Protein AF-A0A919F330-F1 (afdb_monomer_lite)

Secondary structure (DSSP, 8-state):
-PPP--TT------------PPPHHHHHHHHHHHHTT--HHHHHHHHHHHHHHHHHSGGGTS-TT-TT-------------

Organism: NCBI:txid68183

InterPro domains:
  IPR058118 Telomere-protecting terminal protein Tpg [NF047541] (1-81)

Sequence (81 aa):
MGYTAPIGSTDEDRVRHLTVALPPHFAARLFEAQKAGATDQRLQEIVAEGLKEVYFQDGGRRAGSLEEVRFTDVLHLKFDL

Structure (mmCIF, N/CA/C/O backbone):
data_AF-A0A919F330-F1
#
_entry.id   AF-A0A919F330-F1
#
loop_
_atom_site.group_PDB
_atom_site.id
_atom_site.type_symbol
_atom_site.label_atom_id
_atom_site.label_alt_id
_atom_site.label_comp_id
_atom_site.label_asym_id
_atom_site.label_entity_id
_atom_site.label_seq_id
_atom_site.pdbx_PDB_ins_code
_atom_site.Cartn_x
_atom_site.Cartn_y
_atom_site.Cartn_z
_atom_site.occupancy
_atom_site.B_iso_or_equiv
_atom_site.auth_seq_id
_atom_site.auth_comp_id
_atom_site.auth_asym_id
_atom_site.auth_atom_id
_atom_site.pdbx_PDB_model_num
ATOM 1 N N . MET A 1 1 ? 11.180 10.783 -0.378 1.00 32.94 1 MET A N 1
ATOM 2 C CA . MET A 1 1 ? 12.578 10.860 -0.880 1.00 32.94 1 MET A CA 1
ATOM 3 C C . MET A 1 1 ? 12.918 9.520 -1.516 1.00 32.94 1 MET A C 1
ATOM 5 O O . MET A 1 1 ? 12.612 8.499 -0.912 1.00 32.94 1 MET A O 1
ATOM 9 N N . GLY A 1 2 ? 13.480 9.553 -2.731 1.00 34.19 2 GLY A N 1
ATOM 10 C CA . GLY A 1 2 ? 13.685 8.416 -3.639 1.00 34.19 2 GLY A CA 1
ATOM 11 C C . GLY A 1 2 ? 14.776 7.410 -3.242 1.00 34.19 2 GLY A C 1
ATOM 12 O O . GLY A 1 2 ? 15.547 7.622 -2.308 1.00 34.19 2 GLY A O 1
ATOM 13 N N . TYR A 1 3 ? 14.785 6.282 -3.953 1.00 51.50 3 TYR A N 1
ATOM 14 C CA . TYR A 1 3 ? 15.474 5.026 -3.641 1.00 51.50 3 TYR A CA 1
ATOM 15 C C . TYR A 1 3 ? 16.882 4.920 -4.249 1.00 51.50 3 TYR A C 1
ATOM 17 O O . TYR A 1 3 ? 17.241 5.626 -5.189 1.00 51.50 3 TYR A O 1
ATOM 25 N N . THR A 1 4 ? 17.667 3.976 -3.720 1.00 40.75 4 THR A N 1
ATOM 26 C CA . THR A 1 4 ? 18.929 3.501 -4.302 1.00 40.75 4 THR A CA 1
ATOM 27 C C . THR A 1 4 ? 18.631 2.371 -5.284 1.00 40.75 4 THR A C 1
ATOM 29 O O . THR A 1 4 ? 17.997 1.388 -4.912 1.00 40.75 4 THR A O 1
ATOM 32 N N . ALA A 1 5 ? 19.083 2.517 -6.526 1.00 47.97 5 ALA A N 1
ATOM 33 C CA . ALA A 1 5 ? 19.073 1.465 -7.537 1.00 47.97 5 ALA A CA 1
ATOM 34 C C . ALA A 1 5 ? 20.518 1.125 -7.947 1.00 47.97 5 ALA A C 1
ATOM 36 O O . ALA A 1 5 ? 21.407 1.968 -7.763 1.00 47.97 5 ALA A O 1
ATOM 37 N N . PRO A 1 6 ? 20.783 -0.067 -8.513 1.00 48.00 6 PRO A N 1
ATOM 38 C CA . PRO A 1 6 ? 22.094 -0.413 -9.054 1.00 48.00 6 PRO A CA 1
ATOM 39 C C . PRO A 1 6 ? 22.598 0.649 -10.043 1.00 48.00 6 PRO A C 1
ATOM 41 O O . PRO A 1 6 ? 21.829 1.174 -10.852 1.00 48.00 6 PRO A O 1
ATOM 44 N N . ILE A 1 7 ? 23.902 0.956 -9.995 1.00 44.09 7 ILE A N 1
ATOM 45 C CA . ILE A 1 7 ? 24.553 1.905 -10.914 1.00 44.09 7 ILE A CA 1
ATOM 46 C C . ILE A 1 7 ? 24.215 1.512 -12.360 1.00 44.09 7 ILE A C 1
ATOM 48 O O . ILE A 1 7 ? 24.634 0.459 -12.834 1.00 44.09 7 ILE A O 1
ATOM 52 N N . GLY A 1 8 ? 23.450 2.364 -13.052 1.00 43.88 8 GLY A N 1
ATOM 53 C CA . GLY A 1 8 ? 23.091 2.188 -14.462 1.00 43.88 8 GLY A CA 1
ATOM 54 C C . GLY A 1 8 ? 21.600 2.017 -14.778 1.00 43.88 8 GLY A C 1
ATOM 55 O O . GLY A 1 8 ? 21.265 2.002 -15.960 1.00 43.88 8 GLY A O 1
ATOM 56 N N . SER A 1 9 ? 20.688 1.935 -13.800 1.00 51.50 9 SER A N 1
ATOM 57 C CA . SER A 1 9 ? 19.245 1.997 -14.095 1.00 51.50 9 SER A CA 1
ATOM 58 C C . SER A 1 9 ? 18.731 3.439 -14.059 1.00 51.50 9 SER A C 1
ATOM 60 O O . SER A 1 9 ? 18.680 4.063 -13.000 1.00 51.50 9 SER A O 1
ATOM 62 N N . THR A 1 10 ? 18.323 3.973 -15.210 1.00 49.31 10 THR A N 1
ATOM 63 C CA . THR A 1 10 ? 17.614 5.254 -15.297 1.00 49.31 10 THR A CA 1
ATOM 64 C C . THR A 1 10 ? 16.125 5.025 -15.034 1.00 49.31 10 THR A C 1
ATOM 66 O O . THR A 1 10 ? 15.377 4.731 -15.961 1.00 49.31 10 THR A O 1
ATOM 69 N N . ASP A 1 11 ? 15.664 5.168 -13.795 1.00 53.81 11 ASP A N 1
ATOM 70 C CA . ASP A 1 11 ? 14.248 5.488 -13.564 1.00 53.81 11 ASP A CA 1
ATOM 71 C C . ASP A 1 11 ? 14.152 6.618 -12.534 1.00 53.81 11 ASP A C 1
ATOM 73 O O . ASP A 1 11 ? 13.915 6.415 -11.347 1.00 53.81 11 ASP A O 1
ATOM 77 N N . GLU A 1 12 ? 14.436 7.824 -13.039 1.00 51.44 12 GLU A N 1
ATOM 78 C CA . GLU A 1 12 ? 14.114 9.125 -12.437 1.00 51.44 12 GLU A CA 1
ATOM 79 C C . GLU A 1 12 ? 12.741 9.124 -11.747 1.00 51.44 12 GLU A C 1
ATOM 81 O O . GLU A 1 12 ? 11.831 8.426 -12.190 1.00 51.44 12 GLU A O 1
ATOM 86 N N . ASP A 1 13 ? 12.584 9.958 -10.714 1.00 57.06 13 ASP A N 1
ATOM 87 C CA . ASP A 1 13 ? 11.358 10.186 -9.932 1.00 57.06 13 ASP A CA 1
ATOM 88 C C . ASP A 1 13 ? 10.102 10.406 -10.809 1.00 57.06 13 ASP A C 1
ATOM 90 O O . ASP A 1 13 ? 9.688 11.533 -11.097 1.00 57.06 13 ASP A O 1
ATOM 94 N N . ARG A 1 14 ? 9.454 9.319 -11.243 1.00 66.19 14 ARG A N 1
ATOM 95 C CA . ARG A 1 14 ? 8.211 9.358 -12.024 1.00 66.19 14 ARG A CA 1
ATOM 96 C C . ARG A 1 14 ? 7.023 9.091 -11.116 1.00 66.19 14 ARG A C 1
ATOM 98 O O . ARG A 1 14 ? 6.818 7.971 -10.652 1.00 66.19 14 ARG A O 1
ATOM 105 N N . VAL A 1 15 ? 6.176 10.103 -10.950 1.00 69.00 15 VAL A N 1
ATOM 106 C CA . VAL A 1 15 ? 4.833 9.912 -10.394 1.00 69.00 15 VAL A CA 1
ATOM 107 C C . VAL A 1 15 ? 3.995 9.149 -11.416 1.00 69.00 15 VAL A C 1
ATOM 109 O O . VAL A 1 15 ? 3.845 9.582 -12.560 1.00 69.00 15 VAL A O 1
ATOM 112 N N . ARG A 1 16 ? 3.445 8.004 -11.007 1.00 74.06 16 ARG A N 1
ATOM 113 C CA . ARG A 1 16 ? 2.571 7.181 -11.847 1.00 74.06 16 ARG A CA 1
ATOM 114 C C . ARG A 1 16 ? 1.181 7.115 -11.224 1.00 74.06 16 ARG A C 1
ATOM 116 O O . ARG A 1 16 ? 1.040 6.730 -10.068 1.00 74.06 16 ARG A O 1
ATOM 123 N N . HIS A 1 17 ? 0.161 7.463 -12.004 1.00 79.31 17 HIS A N 1
ATOM 124 C CA . HIS A 1 17 ? -1.229 7.202 -11.638 1.00 79.31 17 HIS A CA 1
ATOM 125 C C . HIS A 1 17 ? -1.567 5.768 -12.035 1.00 79.31 17 HIS A C 1
ATOM 127 O O . HIS A 1 17 ? -1.523 5.428 -13.217 1.00 79.31 17 HIS A O 1
ATOM 133 N N . LEU A 1 18 ? -1.860 4.928 -11.046 1.00 79.31 18 LEU A N 1
ATOM 134 C CA . LEU A 1 18 ? -2.144 3.513 -11.250 1.00 79.31 18 LEU A CA 1
ATOM 135 C C . LEU A 1 18 ? -3.597 3.217 -10.891 1.00 79.31 18 LEU A C 1
ATOM 137 O O . LEU A 1 18 ? -4.070 3.589 -9.820 1.00 79.31 18 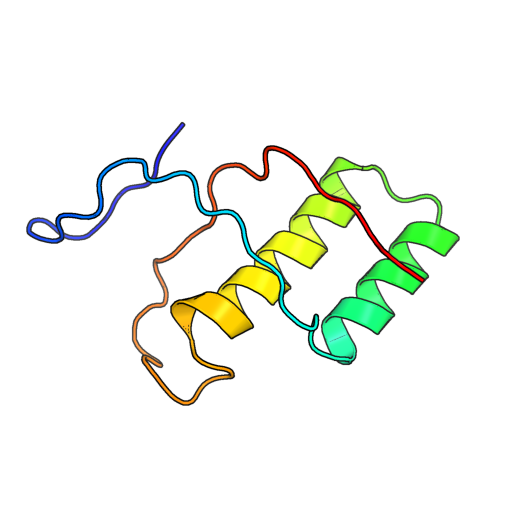LEU A O 1
ATOM 141 N N . THR A 1 19 ? -4.277 2.496 -11.777 1.00 81.56 19 THR A N 1
ATOM 142 C CA . THR A 1 19 ? -5.568 1.868 -11.496 1.00 81.56 19 THR A CA 1
ATOM 143 C C . THR A 1 19 ? -5.387 0.379 -11.713 1.00 81.56 19 THR A C 1
ATOM 145 O O . THR A 1 19 ? -5.321 -0.092 -12.846 1.00 81.56 19 THR A O 1
ATOM 148 N N . VAL A 1 20 ? -5.225 -0.355 -10.617 1.00 83.06 20 VAL A N 1
ATOM 149 C CA . VAL A 1 20 ? -4.969 -1.796 -10.637 1.00 83.06 20 VAL A CA 1
ATOM 150 C C . VAL A 1 20 ? -5.870 -2.495 -9.633 1.00 83.06 20 VAL A C 1
ATOM 152 O O . VAL A 1 20 ? -6.253 -1.913 -8.619 1.00 83.06 20 VAL A O 1
ATOM 155 N N . ALA A 1 21 ? -6.191 -3.757 -9.907 1.00 86.12 21 ALA A N 1
ATOM 156 C CA . ALA A 1 21 ? -6.845 -4.605 -8.924 1.00 86.12 21 ALA A CA 1
ATOM 157 C C . ALA A 1 21 ? -5.820 -5.031 -7.868 1.00 86.12 21 ALA A C 1
ATOM 159 O O . ALA A 1 21 ? -4.775 -5.595 -8.199 1.00 86.12 21 ALA A O 1
ATOM 160 N N . LEU A 1 22 ? -6.124 -4.770 -6.597 1.00 86.88 22 LEU A N 1
ATOM 161 C CA . LEU A 1 22 ? -5.310 -5.259 -5.493 1.00 86.88 22 LEU A CA 1
ATOM 162 C C . LEU A 1 22 ? -5.474 -6.788 -5.388 1.00 86.88 22 LEU A C 1
ATOM 164 O O . LEU A 1 22 ? -6.615 -7.262 -5.387 1.00 86.88 22 LEU A O 1
ATOM 168 N N . PRO A 1 23 ? -4.387 -7.579 -5.281 1.00 90.19 23 PRO A N 1
ATOM 169 C CA . PRO A 1 23 ? -4.511 -9.023 -5.135 1.00 90.19 23 PRO A CA 1
ATOM 170 C C . PRO A 1 23 ? -5.352 -9.396 -3.901 1.00 90.19 23 PRO A C 1
ATOM 172 O O . PRO A 1 23 ? -5.257 -8.716 -2.871 1.00 90.19 23 PRO A O 1
ATOM 175 N N . PRO A 1 24 ? -6.142 -10.490 -3.947 1.00 91.50 24 PRO A N 1
ATOM 176 C CA . PRO A 1 24 ? -7.125 -10.798 -2.903 1.00 91.50 24 PRO A CA 1
ATOM 177 C C . PRO A 1 24 ? -6.549 -10.879 -1.486 1.00 91.50 24 PRO A C 1
ATOM 179 O O . PRO A 1 24 ? -7.203 -10.484 -0.524 1.00 91.50 24 PRO A O 1
ATOM 182 N N . HIS A 1 25 ? -5.312 -11.357 -1.343 1.00 92.75 25 HIS A N 1
ATOM 183 C CA . HIS A 1 25 ? -4.664 -11.499 -0.042 1.00 92.75 25 HIS A CA 1
ATOM 184 C C . HIS A 1 25 ? -4.254 -10.145 0.566 1.00 92.75 25 HIS A C 1
ATOM 186 O O . HIS A 1 25 ? -4.372 -9.959 1.778 1.00 92.75 25 HIS A O 1
ATOM 192 N N . PHE A 1 26 ? -3.847 -9.171 -0.254 1.00 93.75 26 PHE A N 1
ATOM 193 C CA . PHE A 1 26 ? -3.623 -7.800 0.206 1.00 93.75 26 PHE A CA 1
ATOM 194 C C . PHE A 1 26 ? -4.939 -7.087 0.507 1.00 93.75 26 PHE A C 1
ATOM 196 O O . PHE A 1 26 ? -5.019 -6.395 1.517 1.00 93.75 26 PHE A O 1
ATOM 203 N N . ALA A 1 27 ? -5.984 -7.302 -0.299 1.00 93.06 27 ALA A N 1
ATOM 204 C CA . ALA A 1 27 ? -7.312 -6.756 -0.022 1.00 93.06 27 ALA A CA 1
ATOM 205 C C . ALA A 1 27 ? -7.866 -7.267 1.319 1.00 93.06 27 ALA A C 1
ATOM 207 O O . ALA A 1 27 ? -8.311 -6.476 2.146 1.00 93.06 27 ALA A O 1
ATOM 208 N N . ALA A 1 28 ? -7.752 -8.572 1.587 1.00 94.75 28 ALA A N 1
ATOM 209 C CA . ALA A 1 28 ? -8.135 -9.152 2.872 1.00 94.75 28 ALA A CA 1
ATOM 210 C C . ALA A 1 28 ? -7.346 -8.528 4.036 1.00 94.75 28 ALA A C 1
ATOM 212 O O . ALA A 1 28 ? -7.945 -8.059 5.001 1.00 94.75 28 ALA A O 1
ATOM 213 N N . ARG A 1 29 ? -6.010 -8.449 3.927 1.00 95.56 29 ARG A N 1
ATOM 214 C CA . ARG A 1 29 ? -5.152 -7.809 4.943 1.00 95.56 29 ARG A CA 1
ATOM 215 C C . ARG A 1 29 ? -5.528 -6.348 5.186 1.00 95.56 29 ARG A C 1
ATOM 217 O O . ARG A 1 29 ? -5.526 -5.911 6.333 1.00 95.56 29 ARG A O 1
ATOM 224 N N . LEU A 1 30 ? -5.839 -5.608 4.125 1.00 94.31 30 LEU A N 1
ATOM 225 C CA . LEU A 1 30 ? -6.231 -4.206 4.201 1.00 94.31 30 LEU A CA 1
ATOM 226 C C . LEU A 1 30 ? -7.547 -4.041 4.968 1.00 94.31 30 LEU A C 1
ATOM 228 O O . LEU A 1 30 ? -7.614 -3.224 5.884 1.00 94.31 30 LEU A O 1
ATOM 232 N N . PHE A 1 31 ? -8.567 -4.840 4.644 1.00 93.88 31 PHE A N 1
ATOM 233 C CA . PHE A 1 31 ? -9.854 -4.781 5.336 1.00 93.88 31 PHE A CA 1
ATOM 234 C C . PHE A 1 31 ? -9.746 -5.193 6.804 1.00 93.88 31 PHE A C 1
ATOM 236 O O . PHE A 1 31 ? -10.352 -4.551 7.658 1.00 93.88 31 PHE A O 1
ATOM 243 N N . GLU A 1 32 ? -8.958 -6.219 7.123 1.00 96.44 32 GLU A N 1
ATOM 244 C CA . GLU A 1 32 ? -8.729 -6.607 8.518 1.00 96.44 32 GLU A CA 1
ATOM 245 C C . GLU A 1 32 ? -7.979 -5.516 9.298 1.00 96.44 32 GLU A C 1
ATOM 247 O O . GLU A 1 32 ? -8.371 -5.182 10.415 1.00 96.44 32 GLU A O 1
ATOM 252 N N . ALA A 1 33 ? -6.965 -4.883 8.697 1.00 94.19 33 ALA A N 1
ATOM 253 C CA . ALA A 1 33 ? -6.267 -3.755 9.312 1.00 94.19 33 ALA A CA 1
ATOM 254 C C . ALA A 1 33 ? -7.201 -2.554 9.539 1.00 94.19 33 ALA A C 1
ATOM 256 O O . ALA A 1 33 ? -7.175 -1.947 10.609 1.00 94.19 33 ALA A O 1
ATOM 257 N N . GLN A 1 34 ? -8.068 -2.242 8.573 1.00 93.31 34 GLN A N 1
ATOM 258 C CA . GLN A 1 34 ? -9.053 -1.170 8.703 1.00 93.31 34 GLN A CA 1
ATOM 259 C C . GLN A 1 34 ? -10.055 -1.455 9.832 1.00 93.31 34 GLN A C 1
ATOM 261 O O . GLN A 1 34 ? -10.301 -0.583 10.664 1.00 93.31 34 GLN A O 1
ATOM 266 N N . LYS A 1 35 ? -10.593 -2.680 9.915 1.00 95.38 35 LYS A N 1
ATOM 267 C CA . LYS A 1 35 ? -11.500 -3.097 11.002 1.00 95.38 35 LYS A CA 1
ATOM 268 C C . LYS A 1 35 ? -10.835 -3.032 12.375 1.00 95.38 35 LYS A C 1
ATOM 270 O O . LYS A 1 35 ? -11.497 -2.706 13.354 1.00 95.38 35 LYS A O 1
ATOM 275 N N . ALA A 1 36 ? -9.538 -3.321 12.444 1.00 96.25 36 ALA A N 1
ATOM 276 C CA . ALA A 1 36 ? -8.747 -3.214 13.665 1.00 96.25 36 ALA A CA 1
ATOM 277 C C . ALA A 1 36 ? -8.393 -1.762 14.049 1.00 96.25 36 ALA A C 1
ATOM 279 O O . ALA A 1 36 ? -7.737 -1.552 15.067 1.00 96.25 36 ALA A O 1
ATOM 280 N N . GLY A 1 37 ? -8.801 -0.762 13.256 1.00 94.81 37 GLY A N 1
ATOM 281 C CA . GLY A 1 37 ? -8.491 0.646 13.509 1.00 94.81 37 GLY A CA 1
ATOM 282 C C . GLY A 1 37 ? -7.023 0.998 13.263 1.00 94.81 37 GLY A C 1
ATOM 283 O O . GLY A 1 37 ? -6.479 1.866 13.944 1.00 94.81 37 GLY A O 1
ATOM 284 N N . ALA A 1 38 ? -6.358 0.306 12.331 1.00 94.56 38 ALA A N 1
ATOM 285 C CA . ALA A 1 38 ? -4.979 0.607 11.966 1.00 94.56 38 ALA A CA 1
ATOM 286 C C . ALA A 1 38 ? -4.835 2.035 11.416 1.00 94.56 38 ALA A C 1
ATOM 288 O O . ALA A 1 38 ? -5.758 2.596 10.828 1.00 94.56 38 ALA A O 1
ATOM 289 N N . THR A 1 39 ? -3.647 2.612 11.592 1.00 91.69 39 THR A N 1
ATOM 290 C CA . THR A 1 39 ? -3.332 3.955 11.096 1.00 91.69 39 THR A CA 1
ATOM 291 C C . THR A 1 39 ? -3.297 4.001 9.570 1.00 91.69 39 THR A C 1
ATOM 293 O O . THR A 1 39 ? -2.982 3.004 8.916 1.00 91.69 39 THR A O 1
ATOM 296 N N . ASP A 1 40 ? -3.514 5.187 9.000 1.00 87.81 40 ASP A N 1
ATOM 297 C CA . ASP A 1 40 ? -3.405 5.415 7.553 1.00 87.81 40 ASP A CA 1
ATOM 298 C C . ASP A 1 40 ? -2.051 4.965 6.996 1.00 87.81 40 ASP A C 1
ATOM 300 O O . ASP A 1 40 ? -1.998 4.345 5.938 1.00 87.81 40 ASP A O 1
ATOM 304 N N . GLN A 1 41 ? -0.963 5.193 7.740 1.00 87.06 41 GLN A N 1
ATOM 305 C CA . GLN A 1 41 ? 0.369 4.716 7.366 1.00 87.06 41 GLN A CA 1
ATOM 306 C C . GLN A 1 41 ? 0.394 3.190 7.204 1.00 87.06 41 GLN A C 1
ATOM 308 O O . GLN A 1 41 ? 0.938 2.674 6.229 1.00 87.06 41 GLN A O 1
ATOM 313 N N . ARG A 1 42 ? -0.236 2.450 8.123 1.00 89.12 42 ARG A N 1
ATOM 314 C CA . ARG A 1 42 ? -0.272 0.989 8.045 1.00 89.12 42 ARG A CA 1
ATOM 315 C C . ARG A 1 42 ? -1.098 0.499 6.857 1.00 89.12 42 ARG A C 1
ATOM 317 O O . ARG A 1 42 ? -0.738 -0.493 6.227 1.00 89.12 42 ARG A O 1
ATOM 324 N N . LEU A 1 43 ? -2.191 1.187 6.537 1.00 90.62 43 LEU A N 1
ATOM 325 C CA . LEU A 1 43 ? -2.995 0.887 5.350 1.00 90.62 43 LEU A CA 1
ATOM 326 C C . LEU A 1 43 ? -2.207 1.181 4.063 1.00 90.62 43 LEU A C 1
ATOM 328 O O . LEU A 1 43 ? -2.222 0.371 3.136 1.00 90.62 43 LEU A O 1
ATOM 332 N N . GLN A 1 44 ? -1.461 2.289 4.030 1.00 87.62 44 GLN A N 1
ATOM 333 C CA . GLN A 1 44 ? -0.587 2.656 2.913 1.00 87.62 44 GLN A CA 1
ATOM 334 C C . GLN A 1 44 ? 0.518 1.626 2.673 1.00 87.62 44 GLN A C 1
ATOM 336 O O . GLN A 1 44 ? 0.755 1.266 1.524 1.00 87.62 44 GLN A O 1
ATOM 341 N N . GLU A 1 45 ? 1.149 1.107 3.729 1.00 87.44 45 GLU A N 1
ATOM 342 C CA .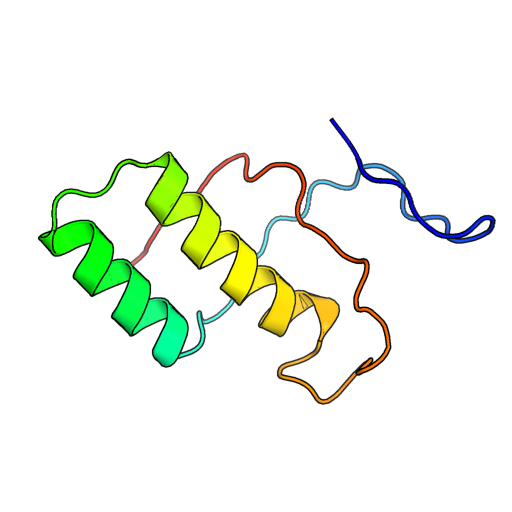 GLU A 1 45 ? 2.153 0.038 3.627 1.00 87.44 45 GLU A CA 1
ATOM 343 C C . GLU A 1 45 ? 1.582 -1.215 2.946 1.00 87.44 45 GLU A C 1
ATOM 345 O O . GLU A 1 45 ? 2.181 -1.736 2.006 1.00 87.44 45 GLU A O 1
ATOM 350 N N . ILE A 1 46 ? 0.393 -1.666 3.366 1.00 90.19 46 ILE A N 1
ATOM 351 C CA . ILE A 1 46 ? -0.270 -2.847 2.786 1.00 90.19 46 ILE A CA 1
ATOM 352 C C . ILE A 1 46 ? -0.564 -2.632 1.296 1.00 90.19 46 ILE A C 1
ATOM 354 O O . ILE A 1 46 ? -0.346 -3.533 0.484 1.00 90.19 46 ILE A O 1
ATOM 358 N N . VAL A 1 47 ? -1.041 -1.443 0.921 1.00 88.31 47 VAL A N 1
ATOM 359 C CA . VAL A 1 47 ? -1.300 -1.121 -0.487 1.00 88.31 47 VAL A CA 1
ATOM 360 C C . VAL A 1 47 ? -0.003 -1.020 -1.284 1.00 88.31 47 VAL A C 1
ATOM 362 O O . VAL A 1 47 ? 0.052 -1.541 -2.393 1.00 88.31 47 VAL A O 1
ATOM 365 N N . ALA A 1 48 ? 1.049 -0.408 -0.740 1.00 85.50 48 ALA A N 1
ATOM 366 C CA . ALA A 1 48 ? 2.344 -0.296 -1.407 1.00 85.50 48 ALA A CA 1
ATOM 367 C C . ALA A 1 48 ? 2.966 -1.672 -1.696 1.00 85.50 48 ALA A C 1
ATOM 369 O O . ALA A 1 48 ? 3.510 -1.879 -2.783 1.00 85.50 48 ALA A O 1
ATOM 370 N N . GLU A 1 49 ? 2.845 -2.626 -0.765 1.00 85.62 49 GLU A N 1
ATOM 371 C CA . GLU A 1 49 ? 3.245 -4.023 -0.981 1.00 85.62 49 GLU A CA 1
ATOM 372 C C . GLU A 1 49 ? 2.477 -4.644 -2.163 1.00 85.62 49 GLU A C 1
ATOM 374 O O . GLU A 1 49 ? 3.092 -5.191 -3.080 1.00 85.62 49 GLU A O 1
ATOM 379 N N . GLY A 1 50 ? 1.148 -4.496 -2.198 1.00 86.94 50 GLY A N 1
ATOM 380 C CA . GLY A 1 50 ? 0.330 -5.035 -3.288 1.00 86.94 50 GLY A CA 1
ATOM 381 C C . GLY A 1 50 ? 0.574 -4.359 -4.638 1.00 86.94 50 GLY A C 1
ATOM 382 O O . GLY A 1 50 ? 0.641 -5.030 -5.669 1.00 86.94 50 GLY A O 1
ATOM 383 N N . LEU A 1 51 ? 0.780 -3.041 -4.650 1.00 83.81 51 LEU A N 1
ATOM 384 C CA . LEU A 1 51 ? 1.171 -2.310 -5.853 1.00 83.81 51 LEU A CA 1
ATOM 385 C C . LEU A 1 51 ? 2.532 -2.780 -6.361 1.00 83.81 51 LEU A C 1
ATOM 387 O O . LEU A 1 51 ? 2.706 -2.892 -7.571 1.00 83.81 51 LEU A O 1
ATOM 391 N N . LYS A 1 52 ? 3.492 -3.078 -5.473 1.00 79.12 52 LYS A N 1
ATOM 392 C CA . LYS A 1 52 ? 4.812 -3.586 -5.877 1.00 79.12 52 LYS A CA 1
ATOM 393 C C . LYS A 1 52 ? 4.674 -4.899 -6.642 1.00 79.12 52 LYS A C 1
ATOM 395 O O . LYS A 1 52 ? 5.266 -5.036 -7.713 1.00 79.12 52 LYS A O 1
ATOM 400 N N . GLU A 1 53 ? 3.870 -5.822 -6.126 1.00 79.94 53 GLU A N 1
ATOM 401 C CA . GLU A 1 53 ? 3.638 -7.126 -6.754 1.00 79.94 53 GLU A CA 1
ATOM 402 C C . GLU A 1 53 ? 2.979 -6.997 -8.136 1.00 79.94 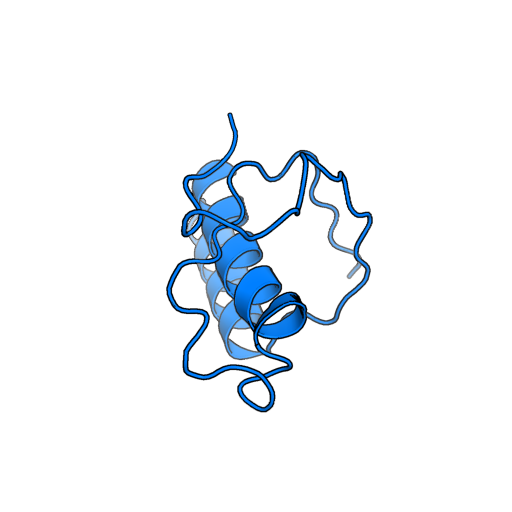53 GLU A C 1
ATOM 404 O O . GLU A 1 53 ? 3.432 -7.591 -9.117 1.00 79.94 53 GLU A O 1
ATOM 409 N N . VAL A 1 54 ? 1.930 -6.181 -8.252 1.00 81.81 54 VAL A N 1
ATOM 410 C CA . VAL A 1 54 ? 1.201 -6.044 -9.521 1.00 81.81 54 VAL A CA 1
ATOM 411 C C . VAL A 1 54 ? 2.001 -5.241 -10.545 1.00 81.81 54 VAL A C 1
ATOM 413 O O . VAL A 1 54 ? 2.070 -5.618 -11.713 1.00 81.81 54 VAL A O 1
ATOM 416 N N . TYR A 1 55 ? 2.618 -4.139 -10.121 1.00 74.38 55 TYR A N 1
ATOM 417 C CA . TYR A 1 55 ? 3.221 -3.171 -11.030 1.00 74.38 55 TYR A CA 1
ATOM 418 C C . TYR A 1 55 ? 4.639 -3.549 -11.473 1.00 74.38 55 TYR A C 1
ATOM 420 O O . TYR A 1 55 ? 4.978 -3.384 -12.644 1.00 74.38 55 TYR A O 1
ATOM 428 N N . PHE A 1 56 ? 5.469 -4.064 -10.561 1.00 69.50 56 PHE A N 1
ATOM 429 C CA . PHE A 1 56 ? 6.862 -4.405 -10.869 1.00 69.50 56 PHE A CA 1
ATOM 430 C C . PHE A 1 56 ? 7.077 -5.892 -11.127 1.00 69.50 56 PHE A C 1
ATOM 432 O O . PHE A 1 56 ? 7.967 -6.240 -11.901 1.00 69.50 56 PHE A O 1
ATOM 439 N N . GLN A 1 57 ? 6.277 -6.758 -10.500 1.00 67.75 57 GLN A N 1
ATOM 440 C CA . GLN A 1 57 ? 6.483 -8.206 -10.571 1.00 67.75 57 GLN A CA 1
ATOM 441 C C . GLN A 1 57 ? 5.509 -8.907 -11.537 1.00 67.75 57 GLN A C 1
ATOM 443 O O . GLN A 1 57 ? 5.645 -10.107 -11.768 1.00 67.75 57 GLN A O 1
ATOM 448 N N . ASP A 1 58 ? 4.539 -8.192 -12.134 1.00 69.00 58 ASP A N 1
ATOM 449 C CA . ASP A 1 58 ? 3.489 -8.759 -13.009 1.00 69.00 58 ASP A CA 1
ATOM 450 C C . ASP A 1 58 ? 2.818 -10.000 -12.378 1.00 69.00 58 ASP A C 1
ATOM 452 O O . ASP A 1 58 ? 2.673 -11.054 -13.009 1.00 69.00 58 ASP A O 1
ATOM 456 N N . GLY A 1 59 ? 2.506 -9.919 -11.077 1.00 59.19 59 GLY A N 1
ATOM 457 C CA . GLY A 1 59 ? 1.979 -11.055 -10.309 1.00 59.19 59 GLY A CA 1
ATOM 458 C C . GLY A 1 59 ? 2.963 -12.227 -10.187 1.00 59.19 59 GLY A C 1
ATOM 459 O O . GLY A 1 59 ? 2.552 -13.385 -10.195 1.00 59.19 59 GLY A O 1
ATOM 460 N N . GLY A 1 60 ? 4.268 -11.939 -10.160 1.00 59.88 60 GLY A N 1
ATOM 461 C CA . GLY A 1 60 ? 5.361 -12.915 -10.099 1.00 59.88 60 GLY A CA 1
ATOM 462 C C . GLY A 1 60 ? 5.863 -13.430 -11.456 1.00 59.88 6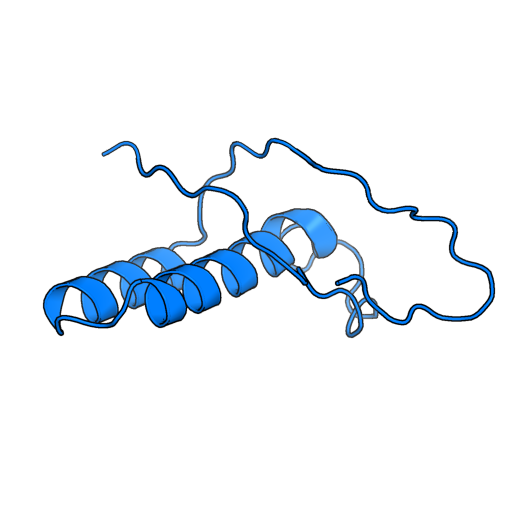0 GLY A C 1
ATOM 463 O O . GLY A 1 60 ? 6.770 -14.261 -11.487 1.00 59.88 60 GLY A O 1
ATOM 464 N N . ARG A 1 61 ? 5.308 -12.969 -12.589 1.00 60.06 61 ARG A N 1
ATOM 465 C CA . ARG A 1 61 ? 5.655 -13.463 -13.941 1.00 60.06 61 ARG A CA 1
ATOM 466 C C . ARG A 1 61 ? 6.816 -12.728 -14.601 1.00 60.06 61 ARG A C 1
ATOM 468 O O . ARG A 1 61 ? 7.501 -13.302 -15.447 1.00 60.06 61 ARG A O 1
ATOM 475 N N . ARG A 1 62 ? 7.062 -11.474 -14.223 1.00 53.28 62 ARG A N 1
ATOM 476 C CA . ARG A 1 62 ? 8.256 -10.728 -14.623 1.00 53.28 62 ARG A CA 1
ATOM 477 C C . ARG A 1 62 ? 9.071 -10.424 -13.381 1.00 53.28 62 ARG A C 1
ATOM 479 O O . ARG A 1 62 ? 8.568 -9.872 -12.420 1.00 53.28 62 ARG A O 1
ATOM 486 N N . ALA A 1 63 ? 10.351 -10.763 -13.448 1.00 53.19 63 ALA A N 1
ATOM 487 C CA . ALA A 1 63 ? 11.366 -10.341 -12.497 1.00 53.19 63 ALA A CA 1
ATOM 488 C C . ALA A 1 63 ? 11.238 -10.869 -11.055 1.00 53.19 63 ALA A C 1
ATOM 490 O O . ALA A 1 63 ? 11.128 -10.104 -10.099 1.00 53.19 63 ALA A O 1
ATOM 491 N N . GLY A 1 64 ? 11.467 -12.175 -10.884 1.00 50.03 64 GLY A N 1
ATOM 492 C CA . GLY A 1 64 ? 11.868 -12.733 -9.583 1.00 50.03 64 GLY A CA 1
ATOM 493 C C . GLY A 1 64 ? 13.179 -12.148 -9.020 1.00 50.03 64 GLY A C 1
ATOM 494 O O . GLY A 1 64 ? 13.522 -12.433 -7.884 1.00 50.03 64 GLY A O 1
ATOM 495 N N . SER A 1 65 ? 13.904 -11.325 -9.794 1.00 50.41 65 SER A N 1
ATOM 496 C CA . SER A 1 65 ? 15.159 -10.663 -9.408 1.00 5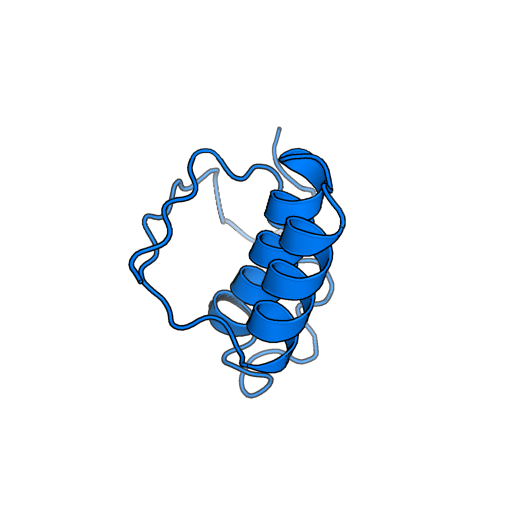0.41 65 SER A CA 1
ATOM 497 C C . SER A 1 65 ? 15.033 -9.159 -9.124 1.00 50.41 65 SER A C 1
ATOM 499 O O . SER A 1 65 ? 16.027 -8.533 -8.768 1.00 50.41 65 SER A O 1
ATOM 501 N N . LEU A 1 66 ? 13.850 -8.545 -9.280 1.00 54.47 66 LEU A N 1
ATOM 502 C CA . LEU A 1 66 ? 13.613 -7.150 -8.869 1.00 54.47 66 LEU A CA 1
ATOM 503 C C . LEU A 1 66 ? 13.248 -7.108 -7.376 1.00 54.47 66 LEU A C 1
ATOM 505 O O . LEU A 1 66 ? 12.183 -6.630 -6.979 1.00 54.47 66 LEU A O 1
ATOM 509 N N . GLU A 1 67 ? 14.122 -7.644 -6.524 1.00 52.75 67 GLU A N 1
ATOM 510 C CA . GLU A 1 67 ? 13.928 -7.593 -5.069 1.00 52.75 67 GLU A CA 1
ATOM 511 C C . GLU A 1 67 ? 13.991 -6.147 -4.546 1.00 52.75 67 GLU A C 1
ATOM 513 O O . GLU A 1 67 ? 13.282 -5.783 -3.601 1.00 52.75 67 GLU A O 1
ATOM 518 N N . GLU A 1 68 ? 14.753 -5.290 -5.228 1.00 53.72 68 GLU A N 1
ATOM 519 C CA . GLU A 1 68 ? 15.144 -3.965 -4.746 1.00 53.72 68 GLU A CA 1
ATOM 520 C C . GLU A 1 68 ? 14.245 -2.810 -5.210 1.00 53.72 68 GLU A C 1
ATOM 522 O O . GLU A 1 68 ? 14.545 -1.649 -4.957 1.00 53.72 68 GLU A O 1
ATOM 527 N N . VAL A 1 69 ? 13.101 -3.087 -5.844 1.00 53.72 69 VAL A N 1
ATOM 528 C CA . VAL A 1 69 ? 12.157 -2.009 -6.169 1.00 53.72 69 VAL A CA 1
ATOM 529 C C . VAL A 1 69 ? 11.252 -1.739 -4.972 1.00 53.72 69 VAL A C 1
ATOM 531 O O . VAL A 1 69 ? 10.598 -2.646 -4.448 1.00 53.72 69 VAL A O 1
ATOM 534 N N . ARG A 1 70 ? 11.226 -0.491 -4.507 1.00 54.00 70 ARG A N 1
ATOM 535 C CA . ARG A 1 70 ? 10.388 -0.034 -3.394 1.00 54.00 70 ARG A CA 1
ATOM 536 C C . ARG A 1 70 ? 9.598 1.185 -3.846 1.00 54.00 70 ARG A C 1
ATOM 538 O O . ARG A 1 70 ? 10.171 2.108 -4.415 1.00 54.00 70 ARG A O 1
ATOM 545 N N . PHE A 1 71 ? 8.301 1.206 -3.552 1.00 60.97 71 PHE A N 1
ATOM 546 C CA . PHE A 1 71 ? 7.576 2.471 -3.519 1.00 60.97 71 PHE A CA 1
ATOM 547 C C . PHE A 1 71 ? 8.094 3.250 -2.314 1.00 60.97 71 PHE A C 1
ATOM 549 O O . PHE A 1 71 ? 8.005 2.766 -1.187 1.00 60.97 71 PHE A O 1
ATOM 556 N N . THR A 1 72 ? 8.707 4.405 -2.555 1.00 58.03 72 THR A N 1
ATOM 557 C CA . THR A 1 72 ? 9.263 5.236 -1.480 1.00 58.03 72 THR A CA 1
ATOM 558 C C . THR A 1 72 ? 8.199 6.096 -0.825 1.00 58.03 72 THR A C 1
ATOM 560 O O . THR A 1 72 ? 8.279 6.336 0.371 1.00 58.03 72 THR A O 1
ATOM 563 N N . ASP A 1 73 ? 7.199 6.522 -1.598 1.00 63.66 73 ASP A N 1
ATOM 564 C CA . ASP A 1 73 ? 6.140 7.413 -1.145 1.00 63.66 73 ASP A CA 1
ATOM 565 C C . ASP A 1 73 ? 4.832 7.082 -1.883 1.00 63.66 73 ASP A C 1
ATOM 567 O O . ASP A 1 73 ? 4.797 7.007 -3.115 1.00 63.66 73 ASP A O 1
ATOM 571 N N . VAL A 1 74 ? 3.742 6.900 -1.135 1.00 65.25 74 VAL A N 1
ATOM 572 C CA . VAL A 1 74 ? 2.383 6.822 -1.686 1.00 65.25 74 VAL A CA 1
ATOM 573 C C . VAL A 1 74 ? 1.709 8.168 -1.446 1.00 65.25 74 VAL A C 1
ATOM 575 O O . VAL A 1 74 ? 1.325 8.486 -0.326 1.00 65.25 74 VAL A O 1
ATOM 578 N N . LEU A 1 75 ? 1.585 8.977 -2.502 1.00 66.69 75 LEU A N 1
ATOM 579 C CA . LEU A 1 75 ? 1.094 10.358 -2.387 1.00 66.69 75 LEU A CA 1
ATOM 580 C C . LEU A 1 75 ? -0.414 10.442 -2.128 1.00 66.69 75 LEU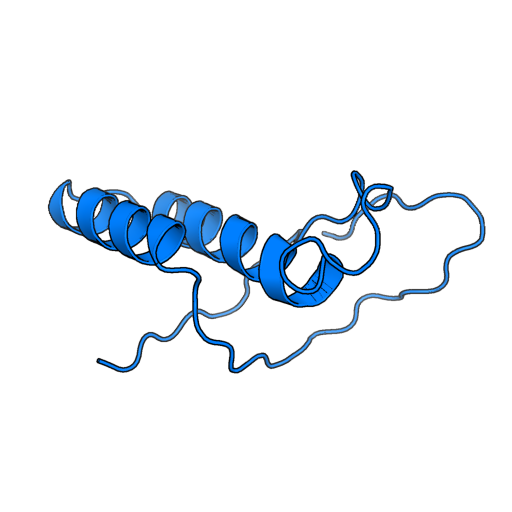 A C 1
ATOM 582 O O . LEU A 1 75 ? -0.879 11.339 -1.429 1.00 66.69 75 LEU A O 1
ATOM 586 N N . HIS A 1 76 ? -1.189 9.534 -2.719 1.00 69.75 76 HIS A N 1
ATOM 587 C CA . HIS A 1 76 ? -2.639 9.529 -2.599 1.00 69.75 76 HIS A CA 1
ATOM 588 C C . HIS A 1 76 ? -3.188 8.118 -2.812 1.00 69.75 76 HIS A C 1
ATOM 590 O O . HIS A 1 76 ? -2.798 7.442 -3.764 1.00 69.75 76 HIS A O 1
ATOM 596 N N . LEU A 1 77 ? -4.112 7.697 -1.946 1.00 70.06 77 LEU A N 1
ATOM 597 C CA . LEU A 1 77 ? -4.867 6.454 -2.088 1.00 70.06 77 LEU A CA 1
ATOM 598 C C . LEU A 1 77 ? -6.357 6.755 -2.087 1.00 70.06 77 LEU A C 1
ATOM 600 O O . LEU A 1 77 ? -6.859 7.443 -1.200 1.00 70.06 77 LEU A O 1
ATOM 604 N N . LYS A 1 78 ? -7.056 6.180 -3.062 1.00 74.12 78 LYS A N 1
ATOM 605 C CA . LYS A 1 78 ? -8.511 6.169 -3.134 1.00 74.12 78 LYS A CA 1
ATOM 606 C C . LYS A 1 78 ? -8.969 4.736 -3.359 1.00 74.12 78 LYS A C 1
ATOM 608 O O . LYS A 1 78 ? -8.415 4.040 -4.207 1.00 74.12 78 LYS A O 1
ATOM 613 N N . PHE A 1 79 ? -9.975 4.321 -2.603 1.00 71.12 79 PHE A N 1
ATOM 614 C CA . PHE A 1 79 ? -10.651 3.046 -2.790 1.00 71.12 79 PHE A CA 1
ATOM 615 C C . PHE A 1 79 ? -12.034 3.322 -3.363 1.00 71.12 79 PHE A C 1
ATOM 617 O O . PHE A 1 79 ? -12.759 4.164 -2.834 1.00 71.12 79 PHE A O 1
ATOM 624 N N . ASP A 1 80 ? -12.374 2.615 -4.433 1.00 67.44 80 ASP A N 1
ATOM 625 C CA . ASP A 1 80 ? -13.729 2.564 -4.964 1.00 67.44 80 ASP A CA 1
ATOM 626 C C . ASP A 1 80 ? -14.302 1.187 -4.583 1.00 67.44 80 ASP A C 1
ATOM 628 O O . ASP A 1 80 ? -13.658 0.162 -4.824 1.00 67.44 80 ASP A O 1
ATOM 632 N N . LEU A 1 81 ? -15.450 1.194 -3.897 1.00 57.75 81 LEU A N 1
ATOM 633 C CA . LEU A 1 81 ? -16.184 0.020 -3.403 1.00 57.75 81 LEU A CA 1
ATOM 634 C C . LEU A 1 81 ? -17.390 -0.263 -4.298 1.00 57.75 81 LEU A C 1
ATOM 636 O O . LEU A 1 81 ? -18.107 0.713 -4.620 1.00 57.75 81 LEU A O 1
#

Radius of gyration: 13.71 Å; chains: 1; bounding box: 41×24×29 Å

Foldseek 3Di:
DDDDDPPPDDDPDDDDDDDDDQPPVLVVVLVVCVVVVHDPVVSVVSVQVRCCCVPVCVVVPPPPPPPRDGDPDDPDDDDDD

pLDDT: mean 72.34, std 17.78, range [32.94, 96.44]